Protein AF-A0A831U358-F1 (afdb_monomer)

Sequence (131 aa):
MSQLQPLTSEAVAAAFCADSLSWHHVGRWIIDRLNPGGPKCPKCGTGYNDETRLERWYQRERIRCTSCGHMHTSTSGTILANTTLEPRELFILLLTRERFTVAERAKMLGMNPKTVRTWDAKLTDGGCPNV

Mean predicted aligned error: 8.03 Å

Foldseek 3Di:
DDDQDALALVVLVVPDDPVQPDVLNLLQVLLCSQPVVAAADPPPGHHDDDPVVNVQQSVQHWDQDPPPRDTGHSCVQFLCPPHPQGSVLVSLLRNCVVPDDLVVSCVVSVHDSVVSVVVVVCSVVVNGPDD

Organism: Geobacter metallireducens (NCBI:txid28232)

Secondary structure (DSSP, 8-state):
--PPPP--HHHHHHH--GGG--HHHHHHHHHHHH-TT-SB-TTT-PBP-SHHHHHHHHTT--EE-TTT--EE-TTTTSTTTT----HHHHHHHHHHTTTS-HHHHHHHHT--HHHHHHHHHHHHTTS----

Solvent-accessible surface area (backbone atoms only — not comparable to full-atom values): 8024 Å² total; per-residue (Å²): 134,87,78,77,71,80,91,44,43,65,65,51,60,76,73,51,56,90,90,53,69,43,70,66,53,47,26,40,54,44,46,45,59,68,29,80,87,52,67,47,38,91,86,79,61,55,68,60,85,51,69,71,60,45,51,37,36,64,71,50,37,82,42,68,36,88,87,80,61,53,74,44,39,57,37,58,95,37,80,50,42,99,53,92,69,47,50,58,55,54,48,51,53,44,59,38,55,91,80,45,54,56,65,56,49,14,62,76,69,76,44,57,48,66,57,48,52,54,48,53,48,42,69,67,72,70,48,66,82,79,130

pLDDT: mean 82.77, std 16.37, range [30.12, 96.25]

Structure (mmCIF, N/CA/C/O backbone):
data_AF-A0A831U358-F1
#
_entry.id   AF-A0A831U358-F1
#
loop_
_atom_site.group_PDB
_atom_site.id
_atom_site.type_symbol
_atom_site.label_atom_id
_atom_site.label_alt_id
_atom_site.label_comp_id
_atom_site.label_asym_id
_atom_site.label_entity_id
_atom_site.label_seq_id
_atom_site.pdbx_PDB_ins_code
_atom_site.Cartn_x
_atom_site.Cartn_y
_atom_site.Cartn_z
_atom_site.occupancy
_atom_site.B_iso_or_equiv
_atom_site.auth_seq_id
_atom_site.auth_comp_id
_atom_site.auth_asym_id
_atom_site.auth_atom_id
_atom_site.pdbx_PDB_model_num
ATOM 1 N N . MET A 1 1 ? -2.464 -17.926 12.836 1.00 37.22 1 MET A N 1
ATOM 2 C CA . MET A 1 1 ? -1.432 -17.150 12.114 1.00 37.22 1 MET A CA 1
ATOM 3 C C . MET A 1 1 ? -1.951 -16.911 10.703 1.00 37.22 1 MET A C 1
ATOM 5 O O . MET A 1 1 ? -1.957 -17.844 9.914 1.00 37.22 1 MET A O 1
ATOM 9 N N . SER A 1 2 ? -2.513 -15.731 10.425 1.00 41.91 2 SER A N 1
ATOM 10 C CA . SER A 1 2 ? -3.081 -15.420 9.104 1.00 41.91 2 SER A CA 1
ATOM 11 C C . SER A 1 2 ? -1.940 -15.080 8.152 1.00 41.91 2 SER A C 1
ATOM 13 O O . SER A 1 2 ? -1.234 -14.102 8.385 1.00 41.91 2 SER A O 1
ATOM 15 N N . GLN A 1 3 ? -1.732 -15.901 7.126 1.00 43.59 3 GLN A N 1
ATOM 16 C CA . GLN A 1 3 ? -0.728 -15.647 6.098 1.00 43.59 3 GLN A CA 1
ATOM 17 C C . GLN A 1 3 ? -1.128 -14.396 5.300 1.00 43.59 3 GLN A C 1
ATOM 19 O O . GLN A 1 3 ? -2.249 -14.307 4.799 1.00 43.59 3 GLN A O 1
ATOM 24 N N . LEU A 1 4 ? -0.228 -13.413 5.222 1.00 49.22 4 LEU A N 1
ATOM 25 C CA . LEU A 1 4 ? -0.341 -12.295 4.286 1.00 49.22 4 LEU A CA 1
ATOM 26 C C . LEU A 1 4 ? -0.289 -12.880 2.869 1.00 49.22 4 LEU A C 1
ATOM 28 O O . LEU A 1 4 ? 0.680 -13.555 2.524 1.00 49.22 4 LEU A O 1
ATOM 32 N N . GLN A 1 5 ? -1.331 -12.670 2.061 1.00 58.00 5 GLN A N 1
ATOM 33 C CA . GLN A 1 5 ? -1.275 -13.068 0.654 1.00 58.00 5 GLN A CA 1
ATOM 34 C C . GLN A 1 5 ? -0.249 -12.179 -0.070 1.00 58.00 5 GLN A C 1
ATOM 36 O O . GLN A 1 5 ? -0.310 -10.956 0.083 1.00 58.00 5 GLN A O 1
ATOM 41 N N . PRO A 1 6 ? 0.692 -12.753 -0.840 1.00 63.22 6 PRO A N 1
ATOM 42 C CA . PRO A 1 6 ? 1.705 -11.971 -1.533 1.00 63.22 6 PRO A CA 1
ATOM 43 C C . PRO A 1 6 ? 1.055 -11.074 -2.594 1.00 63.22 6 PRO A C 1
ATOM 45 O O . PRO A 1 6 ? 0.251 -11.524 -3.409 1.00 63.22 6 PRO A O 1
ATOM 48 N N . LEU A 1 7 ? 1.416 -9.790 -2.584 1.00 66.19 7 LEU A N 1
ATOM 49 C CA . LEU A 1 7 ? 1.028 -8.816 -3.603 1.00 66.19 7 LEU A CA 1
ATOM 50 C C . LEU A 1 7 ? 1.828 -9.092 -4.889 1.00 66.19 7 LEU A C 1
ATOM 52 O O . LEU A 1 7 ? 2.912 -8.542 -5.074 1.00 66.19 7 LEU A O 1
ATOM 56 N N . THR A 1 8 ? 1.324 -9.975 -5.755 1.00 74.12 8 THR A N 1
ATOM 57 C CA . THR A 1 8 ? 1.953 -10.323 -7.044 1.00 74.12 8 THR A CA 1
ATOM 58 C C . THR A 1 8 ? 1.299 -9.594 -8.222 1.00 74.12 8 THR A C 1
ATOM 60 O O . THR A 1 8 ? 0.144 -9.167 -8.151 1.00 74.12 8 THR A O 1
ATOM 63 N N . SER A 1 9 ? 2.028 -9.470 -9.335 1.00 66.12 9 SER A N 1
ATOM 64 C CA . SER A 1 9 ? 1.528 -8.878 -10.587 1.00 66.12 9 SER A CA 1
ATOM 65 C C . SER A 1 9 ? 0.351 -9.662 -11.184 1.00 66.12 9 SER A C 1
ATOM 67 O O . SER A 1 9 ? -0.572 -9.067 -11.735 1.00 66.12 9 SER A O 1
ATOM 69 N N . GLU A 1 10 ? 0.343 -10.986 -11.022 1.00 68.94 10 GLU A N 1
ATOM 70 C CA . GLU A 1 10 ? -0.740 -11.869 -11.463 1.00 68.94 10 GLU A CA 1
ATOM 71 C C . GLU A 1 10 ? -2.030 -11.650 -10.658 1.00 68.94 10 GLU A C 1
ATOM 73 O O . GLU A 1 10 ? -3.099 -11.473 -11.242 1.00 68.94 10 GLU A O 1
ATOM 78 N N . ALA A 1 11 ? -1.930 -11.555 -9.325 1.00 69.75 11 ALA A N 1
ATOM 79 C CA . ALA A 1 11 ? -3.075 -11.262 -8.460 1.00 69.75 11 ALA A CA 1
ATOM 80 C C . ALA A 1 11 ? -3.680 -9.876 -8.745 1.00 69.75 11 ALA A C 1
ATOM 82 O O . ALA A 1 11 ? -4.891 -9.687 -8.645 1.00 69.75 11 ALA A O 1
ATOM 83 N N . VAL A 1 12 ? -2.833 -8.915 -9.123 1.00 67.12 12 VAL A N 1
ATOM 84 C CA . VAL A 1 12 ? -3.240 -7.576 -9.554 1.00 67.12 12 VAL A CA 1
ATOM 85 C C . VAL A 1 12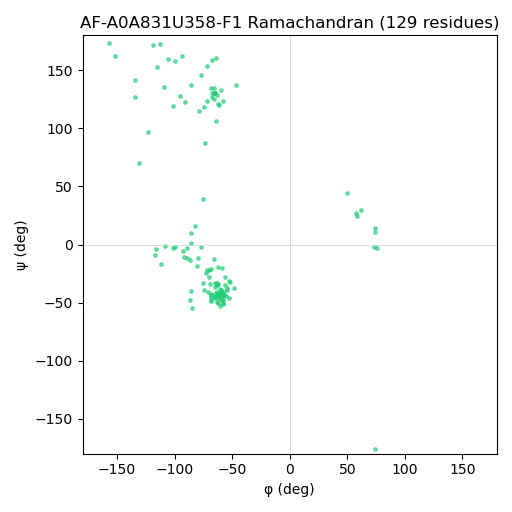 ? -3.966 -7.622 -10.905 1.00 67.12 12 VAL A C 1
ATOM 87 O O . VAL A 1 12 ? -5.051 -7.060 -11.025 1.00 67.12 12 VAL A O 1
ATOM 90 N N . ALA A 1 13 ? -3.420 -8.308 -11.911 1.00 66.19 13 ALA A N 1
ATOM 91 C CA . ALA A 1 13 ? -4.035 -8.390 -13.238 1.00 66.19 13 ALA A CA 1
ATOM 92 C C . ALA A 1 13 ? -5.388 -9.125 -13.227 1.00 66.19 13 ALA A C 1
ATOM 94 O O . ALA A 1 13 ? -6.289 -8.757 -13.975 1.00 66.19 13 ALA A O 1
ATOM 95 N N . ALA A 1 14 ? -5.552 -10.126 -12.357 1.00 67.12 14 ALA A N 1
ATOM 96 C CA . ALA A 1 14 ? -6.802 -10.871 -12.213 1.00 67.12 14 ALA A CA 1
ATOM 97 C C . ALA A 1 14 ? -7.932 -10.069 -11.533 1.00 67.12 14 ALA A C 1
ATOM 99 O O . ALA A 1 14 ? -9.102 -10.406 -11.695 1.00 67.12 14 ALA A O 1
ATOM 100 N N . ALA A 1 15 ? -7.602 -9.025 -10.764 1.00 63.56 15 ALA A N 1
ATOM 101 C CA . ALA A 1 15 ? -8.571 -8.275 -9.964 1.00 63.56 15 ALA A CA 1
ATOM 102 C C . ALA A 1 15 ? -9.226 -7.087 -10.697 1.00 63.56 15 ALA A C 1
ATOM 104 O O . ALA A 1 15 ? -10.202 -6.544 -10.180 1.00 63.56 15 ALA A O 1
ATOM 105 N N . PHE A 1 16 ? -8.723 -6.675 -11.869 1.00 58.88 16 PHE A N 1
ATOM 106 C CA . PHE A 1 16 ? -9.180 -5.455 -12.547 1.00 58.88 16 PHE A CA 1
ATOM 107 C C . PHE A 1 16 ? -9.429 -5.658 -14.053 1.00 58.88 16 PHE A C 1
ATOM 109 O O . PHE A 1 16 ? -8.537 -6.067 -14.790 1.00 58.88 16 PHE A O 1
ATOM 116 N N . CYS A 1 17 ? -10.623 -5.289 -14.534 1.00 55.41 17 CYS A N 1
ATOM 117 C CA . CYS A 1 17 ? -10.879 -4.937 -15.939 1.00 55.41 17 CYS A CA 1
ATOM 118 C C . CYS A 1 17 ? -10.744 -3.412 -16.141 1.00 55.41 17 CYS A C 1
ATOM 120 O O . CYS A 1 17 ? -10.798 -2.653 -15.168 1.00 55.41 17 CYS A O 1
ATOM 122 N N . ALA A 1 18 ? -10.590 -2.941 -17.385 1.00 53.25 18 ALA A N 1
ATOM 123 C CA . ALA A 1 18 ? -10.416 -1.513 -17.696 1.00 53.25 18 ALA A CA 1
ATOM 124 C C . ALA A 1 18 ? -11.514 -0.608 -17.088 1.00 53.25 18 ALA A C 1
ATOM 126 O O . ALA A 1 18 ? -11.216 0.504 -16.659 1.00 53.25 18 ALA A O 1
ATOM 127 N N . ASP A 1 19 ? -12.738 -1.125 -16.940 1.00 46.84 19 ASP A N 1
ATOM 128 C CA . ASP A 1 19 ? -13.891 -0.408 -16.372 1.00 46.84 19 ASP A CA 1
ATOM 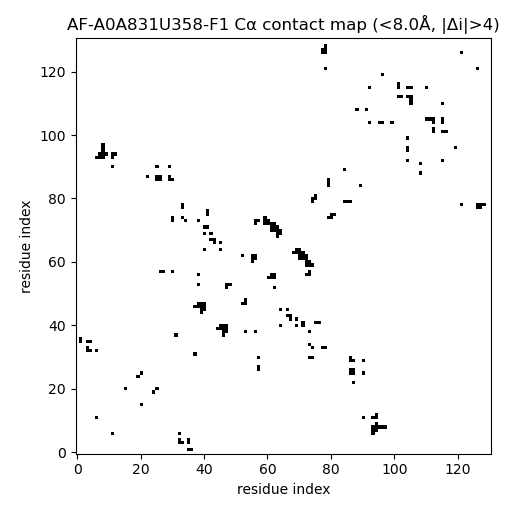129 C C . ASP A 1 19 ? -13.895 -0.347 -14.829 1.00 46.84 19 ASP A C 1
ATOM 131 O O . ASP A 1 19 ? -14.654 0.405 -14.221 1.00 46.84 19 ASP A O 1
ATOM 135 N N . SER A 1 20 ? -13.031 -1.124 -14.167 1.00 53.16 20 SER A N 1
ATOM 136 C CA . SER A 1 20 ? -12.958 -1.250 -12.699 1.00 53.16 20 SER A CA 1
ATOM 137 C C . SER A 1 20 ? -11.820 -0.449 -12.052 1.00 53.16 20 SER A C 1
ATOM 139 O O . SER A 1 20 ? -11.739 -0.376 -10.823 1.00 53.16 20 SER A O 1
ATOM 141 N N . LEU A 1 21 ? -10.986 0.217 -12.860 1.00 60.44 21 LEU A N 1
ATOM 142 C CA . LEU A 1 21 ? -9.870 1.075 -12.436 1.00 60.44 21 LEU A CA 1
ATOM 143 C C . LEU A 1 21 ? -10.334 2.438 -11.888 1.00 60.44 21 LEU A C 1
ATOM 145 O O . LEU A 1 21 ? -9.706 3.471 -12.124 1.00 60.44 21 LEU A O 1
ATOM 149 N N . SER A 1 22 ? -11.426 2.467 -11.122 1.00 70.56 22 SER A N 1
ATOM 150 C CA . SER A 1 22 ? -11.711 3.648 -10.313 1.00 70.56 22 SER A CA 1
ATOM 151 C C . SER A 1 22 ? -10.608 3.761 -9.256 1.00 70.56 22 SER A C 1
ATOM 153 O O . SER A 1 22 ? -10.274 2.794 -8.563 1.00 70.56 22 SER A O 1
ATOM 155 N N . TRP A 1 23 ? -10.011 4.946 -9.128 1.00 69.44 23 TRP A N 1
ATOM 156 C CA . TRP A 1 23 ? -8.924 5.182 -8.171 1.00 69.44 23 TRP A CA 1
ATOM 157 C C . TRP A 1 23 ? -9.320 4.844 -6.731 1.00 69.44 23 TRP A C 1
ATOM 159 O O . TRP A 1 23 ? -8.482 4.426 -5.933 1.00 69.44 23 TRP A O 1
ATOM 169 N N . HIS A 1 24 ? -10.612 4.962 -6.426 1.00 77.38 24 HIS A N 1
ATOM 170 C CA . HIS A 1 24 ? -11.183 4.567 -5.151 1.00 77.38 24 HIS A CA 1
ATOM 171 C C . HIS A 1 24 ? -11.160 3.042 -4.955 1.00 77.38 24 HIS A C 1
ATOM 173 O O . HIS A 1 24 ? -10.749 2.572 -3.896 1.00 77.38 24 HIS A O 1
ATOM 179 N N . HIS A 1 25 ? -11.515 2.255 -5.977 1.00 82.81 25 HIS A N 1
ATOM 180 C CA . HIS A 1 25 ? -11.495 0.790 -5.901 1.00 82.81 25 HIS A CA 1
ATOM 181 C C . HIS A 1 25 ? -10.079 0.229 -5.766 1.00 82.81 25 HIS A C 1
ATOM 183 O O . HIS A 1 25 ? -9.849 -0.634 -4.922 1.00 82.81 25 HIS A O 1
ATOM 189 N N . VAL A 1 26 ? -9.116 0.752 -6.534 1.00 84.69 26 VAL A N 1
ATOM 190 C CA . VAL A 1 26 ? -7.706 0.336 -6.427 1.00 84.69 26 VAL A CA 1
ATOM 191 C C . VAL A 1 26 ? -7.154 0.641 -5.033 1.00 84.69 26 VAL A C 1
ATOM 193 O O . VAL A 1 26 ? -6.500 -0.206 -4.424 1.00 84.69 26 VAL A O 1
ATOM 196 N N . GLY A 1 27 ? -7.452 1.834 -4.505 1.00 87.69 27 GLY A N 1
ATOM 197 C CA . GLY A 1 27 ? -7.052 2.229 -3.158 1.00 87.69 27 GLY A CA 1
ATOM 198 C C . GLY A 1 27 ? -7.585 1.272 -2.095 1.00 87.69 27 GLY A C 1
ATOM 199 O O . GLY A 1 27 ? -6.799 0.742 -1.310 1.00 87.69 27 GLY A O 1
ATOM 200 N N . ARG A 1 28 ? -8.894 0.988 -2.116 1.00 90.81 28 ARG A N 1
ATOM 201 C CA . ARG A 1 28 ? -9.523 0.030 -1.191 1.00 90.81 28 ARG A CA 1
ATOM 202 C C . ARG A 1 28 ? -8.906 -1.360 -1.295 1.00 90.81 28 ARG A C 1
ATOM 204 O O . ARG A 1 28 ? -8.489 -1.912 -0.283 1.00 90.81 28 ARG A O 1
ATOM 211 N N . TRP A 1 29 ? -8.744 -1.870 -2.514 1.00 88.81 29 TRP A N 1
ATOM 212 C CA . TRP A 1 29 ? -8.172 -3.194 -2.754 1.00 88.81 29 TRP A CA 1
ATOM 213 C C . TRP A 1 29 ? -6.751 -3.340 -2.190 1.00 88.81 29 TRP A C 1
ATOM 215 O O . TRP A 1 29 ? -6.435 -4.347 -1.556 1.00 88.81 29 TRP A O 1
ATOM 225 N N . ILE A 1 30 ? -5.893 -2.327 -2.364 1.00 90.69 30 ILE A N 1
ATOM 226 C CA . ILE A 1 30 ? -4.550 -2.328 -1.765 1.00 90.69 30 ILE A CA 1
ATOM 227 C C . ILE A 1 30 ? -4.639 -2.297 -0.236 1.00 90.69 30 ILE A C 1
ATOM 229 O O . ILE A 1 30 ? -3.945 -3.067 0.425 1.00 90.69 30 ILE A O 1
ATOM 233 N N . ILE A 1 31 ? -5.493 -1.444 0.337 1.00 92.69 31 ILE A N 1
ATOM 234 C CA . ILE A 1 31 ? -5.658 -1.342 1.794 1.00 92.69 31 ILE A CA 1
ATOM 235 C C . ILE A 1 31 ? -6.115 -2.671 2.405 1.00 92.69 31 ILE A C 1
ATOM 237 O O . ILE A 1 31 ? -5.561 -3.077 3.428 1.00 92.69 31 ILE A O 1
ATOM 241 N N . ASP A 1 32 ? -7.042 -3.380 1.765 1.00 92.38 32 ASP A N 1
ATOM 242 C CA . ASP A 1 32 ? -7.505 -4.696 2.217 1.00 92.38 32 ASP A CA 1
ATOM 243 C C . ASP A 1 32 ? -6.385 -5.739 2.200 1.00 92.38 32 ASP A C 1
ATOM 245 O O . ASP A 1 32 ? -6.294 -6.594 3.079 1.00 92.38 32 ASP A O 1
ATOM 249 N N . ARG A 1 33 ? -5.474 -5.659 1.227 1.00 90.56 33 ARG A N 1
ATOM 250 C CA . ARG A 1 33 ? -4.335 -6.586 1.119 1.00 90.56 33 ARG A CA 1
ATOM 251 C C . ARG A 1 33 ? -3.249 -6.278 2.138 1.00 90.56 33 ARG A C 1
ATOM 253 O O . ARG A 1 33 ? -2.628 -7.200 2.659 1.00 90.56 33 ARG A O 1
ATOM 260 N N . LEU A 1 34 ? -3.073 -5.005 2.479 1.00 90.12 34 LEU A N 1
ATOM 261 C CA . LEU A 1 34 ? -2.222 -4.594 3.594 1.00 90.12 34 LEU A CA 1
ATOM 262 C C . LEU A 1 34 ? -2.827 -4.970 4.957 1.00 90.12 34 LEU A C 1
ATOM 264 O O . LEU A 1 34 ? -2.092 -5.096 5.934 1.00 90.12 34 LEU A O 1
ATOM 268 N N . ASN A 1 35 ? -4.144 -5.183 5.024 1.00 90.88 35 ASN A N 1
ATOM 269 C CA . ASN A 1 35 ? -4.879 -5.478 6.251 1.00 90.88 35 ASN A CA 1
ATOM 270 C C . ASN A 1 35 ? -5.789 -6.707 6.077 1.00 90.88 35 ASN A C 1
ATOM 272 O O . ASN A 1 35 ? -7.013 -6.578 6.124 1.00 90.88 35 ASN A O 1
ATOM 276 N N . PRO A 1 36 ? -5.235 -7.928 5.957 1.00 89.44 36 PRO A N 1
ATOM 277 C CA . PRO A 1 36 ? -6.024 -9.134 5.671 1.00 89.44 36 PRO A CA 1
ATOM 278 C C . PRO A 1 36 ? -7.056 -9.474 6.757 1.00 89.44 36 PRO A C 1
ATOM 280 O O . PRO A 1 36 ? -7.998 -10.218 6.513 1.00 89.44 36 PRO A O 1
ATOM 283 N N . GLY A 1 37 ? -6.886 -8.942 7.972 1.00 88.44 37 GLY A N 1
ATOM 284 C CA . GLY A 1 37 ? -7.854 -9.076 9.062 1.00 88.44 37 GLY A CA 1
ATOM 285 C C . GLY A 1 37 ? -8.966 -8.023 9.057 1.00 88.44 37 GLY A C 1
ATOM 286 O O . GLY A 1 37 ? -9.663 -7.920 10.064 1.00 88.44 37 GLY A O 1
ATOM 287 N N . GLY A 1 38 ? -9.075 -7.230 7.990 1.00 92.44 38 GLY A N 1
ATOM 288 C CA . GLY A 1 38 ? -10.029 -6.141 7.840 1.00 92.44 38 GLY A CA 1
ATOM 289 C C . GLY A 1 38 ? -9.705 -4.890 8.671 1.00 92.44 38 GLY A C 1
ATOM 290 O O . GLY A 1 38 ? -8.666 -4.823 9.340 1.00 92.44 38 GLY A O 1
ATOM 291 N N . PRO A 1 39 ? -10.602 -3.887 8.639 1.00 94.75 39 PRO A N 1
ATOM 292 C CA . PRO A 1 39 ? -10.463 -2.636 9.380 1.00 94.75 39 PRO A CA 1
ATOM 293 C C . PRO A 1 39 ? -10.485 -2.853 10.895 1.00 94.75 39 PRO A C 1
ATOM 295 O O . PRO A 1 39 ? -11.531 -3.112 11.494 1.00 94.75 39 PRO A O 1
ATOM 298 N N . LYS A 1 40 ? -9.319 -2.741 11.537 1.00 94.81 40 LYS A N 1
ATOM 299 C CA . LYS A 1 40 ? -9.175 -2.935 12.984 1.00 94.81 40 LYS A CA 1
ATOM 300 C C . LYS A 1 40 ? -8.025 -2.134 13.569 1.00 94.81 40 LYS A C 1
ATOM 302 O O . LYS A 1 40 ? -7.098 -1.725 12.875 1.00 94.81 40 LYS A O 1
ATOM 307 N N . CYS A 1 41 ? -8.053 -1.954 14.884 1.00 93.88 41 CYS A N 1
ATOM 308 C CA . CYS A 1 41 ? -6.953 -1.325 15.597 1.00 93.88 41 CYS A CA 1
ATOM 309 C C . CYS A 1 41 ? -5.700 -2.217 15.567 1.00 93.88 41 CYS A C 1
ATOM 311 O O . CYS A 1 41 ? -5.772 -3.355 16.038 1.00 93.88 41 CYS A O 1
ATOM 313 N N . PRO A 1 42 ? -4.531 -1.708 15.137 1.00 91.88 42 PRO A N 1
ATOM 314 C CA . PRO A 1 42 ? -3.290 -2.482 15.144 1.00 91.88 42 PRO A CA 1
ATOM 315 C C . PRO A 1 42 ? -2.777 -2.766 16.564 1.00 91.88 42 PRO A C 1
ATOM 317 O O . PRO A 1 42 ? -2.026 -3.712 16.763 1.00 91.88 42 PRO A O 1
ATOM 320 N N . LYS A 1 43 ? -3.196 -1.974 17.565 1.00 92.69 43 LYS A N 1
ATOM 321 C CA . LYS A 1 43 ? -2.758 -2.128 18.961 1.00 92.69 43 LYS A CA 1
ATOM 322 C C . LYS A 1 43 ? -3.595 -3.134 19.755 1.00 92.69 43 LYS A C 1
ATOM 324 O O . LYS A 1 43 ? -3.030 -3.947 20.473 1.00 92.69 43 LYS A O 1
ATOM 329 N N . CYS A 1 44 ? -4.926 -3.053 19.681 1.00 94.31 44 CYS A N 1
ATOM 330 C CA . CYS A 1 44 ? -5.823 -3.887 20.500 1.00 94.31 44 CYS A CA 1
ATOM 331 C C . CYS A 1 44 ? -6.704 -4.851 19.695 1.00 94.31 44 CYS A C 1
ATOM 333 O O . CYS A 1 44 ? -7.454 -5.618 20.286 1.00 94.31 44 CYS A O 1
ATOM 335 N N . GLY A 1 45 ? -6.662 -4.805 18.360 1.00 93.00 45 GLY A N 1
ATOM 336 C CA . GLY A 1 45 ? -7.427 -5.702 17.492 1.00 93.00 45 GLY A CA 1
ATOM 337 C C . GLY A 1 45 ? -8.921 -5.391 17.360 1.00 93.00 45 GLY A C 1
ATOM 338 O O . GLY A 1 45 ? -9.590 -6.061 16.580 1.00 93.00 45 GLY A O 1
ATOM 339 N N . THR A 1 46 ? -9.455 -4.385 18.065 1.00 95.38 46 THR A N 1
ATOM 340 C CA . THR A 1 46 ? -10.870 -3.985 17.957 1.00 95.38 46 THR A CA 1
ATOM 341 C C . THR A 1 46 ? -11.219 -3.600 16.520 1.00 95.38 46 THR A C 1
ATOM 343 O O . THR A 1 46 ? -10.580 -2.706 15.961 1.00 95.38 46 THR A O 1
ATOM 346 N N . GLY A 1 47 ? -12.225 -4.259 15.943 1.00 94.75 47 GLY A N 1
ATOM 347 C CA . GLY A 1 47 ? -12.729 -3.976 14.598 1.00 94.75 47 GLY A CA 1
ATOM 348 C C . GLY A 1 47 ? -13.517 -2.668 14.510 1.00 94.75 47 GLY A C 1
ATOM 349 O O . GLY A 1 47 ? -14.104 -2.214 15.496 1.00 94.75 47 GLY A O 1
ATOM 350 N N . TYR A 1 48 ? -13.529 -2.068 13.321 1.00 93.44 48 TYR A N 1
ATOM 3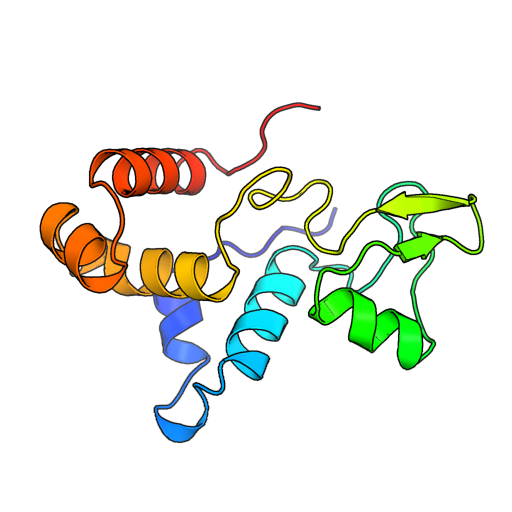51 C CA . TYR A 1 48 ? -14.357 -0.907 13.000 1.00 93.44 48 TYR A CA 1
ATOM 352 C C . TYR A 1 48 ? -15.581 -1.344 12.210 1.00 93.44 48 TYR A C 1
ATOM 354 O O . TYR A 1 48 ? -15.447 -1.881 11.117 1.00 93.44 48 TYR A O 1
ATOM 362 N N . ASN A 1 49 ? -16.763 -1.088 12.769 1.00 89.50 49 ASN A N 1
ATOM 363 C CA . ASN A 1 49 ? -18.037 -1.486 12.169 1.00 89.50 49 ASN A CA 1
ATOM 364 C C . ASN A 1 49 ? -18.919 -0.283 11.803 1.00 89.50 49 ASN A C 1
ATOM 366 O O . ASN A 1 49 ? -19.954 -0.464 11.173 1.00 89.50 49 ASN A O 1
ATOM 370 N N . ASP A 1 50 ? -18.550 0.936 12.213 1.00 91.94 50 ASP A N 1
ATOM 371 C CA . ASP A 1 50 ? -19.293 2.138 11.844 1.00 91.94 50 ASP A CA 1
ATOM 372 C C . ASP A 1 50 ? -18.831 2.686 10.492 1.00 91.94 50 ASP A C 1
ATOM 374 O O . ASP A 1 50 ? -17.634 2.769 10.209 1.00 91.94 50 ASP A O 1
ATOM 378 N N . GLU A 1 51 ? -19.800 3.089 9.673 1.00 92.50 51 GLU A N 1
ATOM 379 C CA . GLU A 1 51 ? -19.585 3.538 8.296 1.00 92.50 51 GLU A CA 1
ATOM 380 C C . GLU A 1 51 ? -18.607 4.716 8.209 1.00 92.50 51 GLU A C 1
ATOM 382 O O . GLU A 1 51 ? -17.699 4.712 7.381 1.00 92.50 51 GLU A O 1
ATOM 387 N N . THR A 1 52 ? -18.704 5.676 9.131 1.00 92.75 52 THR A N 1
ATOM 388 C CA . THR A 1 52 ? -17.804 6.834 9.174 1.00 92.75 52 THR A CA 1
ATOM 389 C C . THR A 1 52 ? -16.345 6.424 9.385 1.00 92.75 52 THR A C 1
ATOM 391 O O . THR A 1 52 ? -15.464 6.915 8.679 1.00 92.75 52 THR A O 1
ATOM 394 N N . ARG A 1 53 ? -16.037 5.532 10.339 1.00 92.12 53 ARG A N 1
ATOM 395 C CA . ARG A 1 53 ? -14.658 5.044 10.528 1.00 92.12 53 ARG A CA 1
ATOM 396 C C . ARG A 1 53 ? -14.197 4.161 9.381 1.00 92.12 53 ARG A C 1
ATOM 398 O O . ARG A 1 53 ? -13.015 4.218 9.055 1.00 92.12 53 ARG A O 1
ATOM 405 N N . LEU A 1 54 ? -15.090 3.378 8.778 1.00 93.38 54 LEU A N 1
ATOM 406 C CA . LEU A 1 54 ? -14.771 2.587 7.591 1.00 93.38 54 LEU A CA 1
ATOM 407 C C . LEU A 1 54 ? -14.378 3.487 6.417 1.00 93.38 54 LEU A C 1
ATOM 409 O O . LEU A 1 54 ? -13.360 3.234 5.778 1.00 93.38 54 LEU A O 1
ATOM 413 N N . GLU A 1 55 ? -15.101 4.580 6.179 1.00 93.00 55 GLU A N 1
ATOM 414 C CA . GLU A 1 55 ? -14.731 5.535 5.134 1.00 93.00 55 GLU A CA 1
ATOM 415 C C . GLU A 1 55 ? -13.360 6.156 5.424 1.00 93.00 55 GLU A C 1
ATOM 417 O O . GLU A 1 55 ? -12.444 6.064 4.608 1.00 93.00 55 GLU A O 1
ATOM 422 N N . ARG A 1 56 ? -13.155 6.670 6.644 1.00 94.19 56 ARG A N 1
ATOM 423 C CA . ARG A 1 56 ? -11.852 7.209 7.075 1.00 94.19 56 ARG A CA 1
ATOM 424 C C . ARG A 1 56 ? -10.714 6.202 6.943 1.00 94.19 56 ARG A C 1
ATOM 426 O O . ARG A 1 56 ? -9.587 6.581 6.626 1.00 94.19 56 ARG A O 1
ATOM 433 N N . TRP A 1 57 ? -10.998 4.924 7.180 1.00 94.75 57 TRP A N 1
ATOM 434 C CA . TRP A 1 57 ? -10.024 3.845 7.065 1.00 94.75 57 TRP A CA 1
ATOM 435 C C . TRP A 1 57 ? -9.537 3.719 5.625 1.00 94.75 57 TRP A C 1
ATOM 437 O O . TRP A 1 57 ? -8.329 3.745 5.379 1.00 94.75 57 TRP A O 1
ATOM 447 N N . TYR A 1 58 ? -10.454 3.673 4.662 1.00 92.50 58 TYR A N 1
ATOM 448 C CA . TYR A 1 58 ? -10.096 3.595 3.248 1.00 92.50 58 TYR A CA 1
ATOM 449 C C . TYR A 1 58 ? -9.478 4.890 2.707 1.00 92.50 58 TYR A C 1
ATOM 451 O O . TYR A 1 58 ? -8.608 4.823 1.840 1.00 92.50 58 TYR A O 1
ATOM 459 N N . GLN A 1 59 ? -9.816 6.047 3.283 1.00 91.38 59 GLN A N 1
ATOM 460 C CA . GLN A 1 59 ? -9.167 7.329 2.976 1.00 91.38 59 GLN A CA 1
ATOM 461 C C . GLN A 1 59 ? -7.783 7.499 3.637 1.00 91.38 59 GLN A C 1
ATOM 463 O O . GLN A 1 59 ? -7.100 8.494 3.400 1.00 91.38 59 GLN A O 1
ATOM 468 N N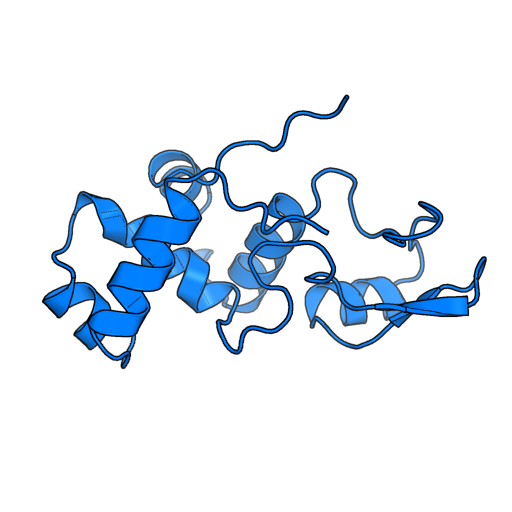 . ARG A 1 60 ? -7.330 6.524 4.445 1.00 92.19 60 ARG A N 1
ATOM 469 C CA . ARG A 1 60 ? -6.081 6.571 5.240 1.00 92.19 60 ARG A CA 1
ATOM 470 C C . ARG A 1 60 ? -6.025 7.743 6.223 1.00 92.19 60 ARG A C 1
ATOM 472 O O . ARG A 1 60 ? -4.943 8.162 6.639 1.00 92.19 60 ARG A O 1
ATOM 479 N N . GLU A 1 61 ? -7.179 8.249 6.636 1.00 93.69 61 GLU A N 1
ATOM 480 C CA . GLU A 1 61 ? -7.247 9.277 7.662 1.00 93.69 61 GLU A CA 1
ATOM 481 C C . GLU A 1 61 ? -6.813 8.724 9.023 1.00 93.69 61 GLU A C 1
ATOM 483 O O . GLU A 1 61 ? -6.838 7.520 9.299 1.00 93.69 61 GLU A O 1
ATOM 488 N N . ARG A 1 62 ? -6.412 9.633 9.912 1.00 94.44 62 ARG A N 1
ATOM 489 C CA . ARG A 1 62 ? -6.027 9.278 11.275 1.00 94.44 62 ARG A CA 1
ATOM 490 C C . ARG A 1 62 ? -7.277 8.948 12.098 1.00 94.44 62 ARG A C 1
ATOM 492 O O . ARG A 1 62 ? -8.122 9.806 12.340 1.00 94.44 62 ARG A O 1
ATOM 499 N N . ILE A 1 63 ? -7.362 7.715 12.586 1.00 94.94 63 ILE A N 1
ATOM 500 C CA . ILE A 1 63 ? -8.480 7.180 13.370 1.00 94.94 63 ILE A CA 1
ATOM 501 C C . ILE A 1 63 ? -8.049 6.976 14.823 1.00 94.94 63 ILE A C 1
ATOM 503 O O . ILE A 1 63 ? -6.987 6.417 15.109 1.00 94.94 63 ILE A O 1
ATOM 507 N N . ARG A 1 64 ? -8.913 7.393 15.756 1.00 95.25 64 ARG A N 1
ATOM 508 C CA . ARG A 1 64 ? -8.806 7.065 17.183 1.00 95.25 64 ARG A CA 1
ATOM 509 C C . ARG A 1 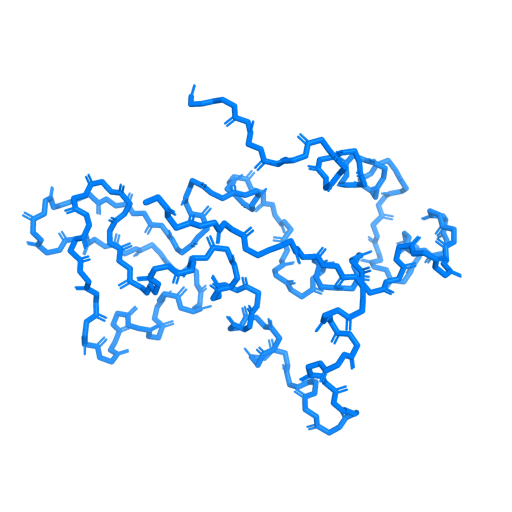64 ? -9.575 5.783 17.479 1.00 95.25 64 ARG A C 1
ATOM 511 O O . ARG A 1 64 ? -10.786 5.735 17.259 1.00 95.25 64 ARG A O 1
ATOM 518 N N . CYS A 1 65 ? -8.899 4.775 18.020 1.00 94.88 65 CYS A N 1
ATOM 519 C CA . CYS A 1 65 ? -9.564 3.570 18.507 1.00 94.88 65 CYS A CA 1
ATOM 520 C C . CYS A 1 65 ? -10.474 3.903 19.701 1.00 94.88 65 CYS A C 1
ATOM 522 O O . CYS A 1 65 ? -10.031 4.538 20.657 1.00 94.88 65 CYS A O 1
ATOM 524 N N . THR A 1 66 ? -11.726 3.447 19.667 1.00 93.06 66 THR A N 1
ATOM 525 C CA . THR A 1 66 ? -12.709 3.643 20.749 1.00 93.06 66 THR A CA 1
ATOM 526 C C . THR A 1 66 ? -12.429 2.794 21.983 1.00 93.06 66 THR A C 1
ATOM 528 O O . THR A 1 66 ? -12.834 3.176 23.072 1.00 93.06 66 THR A O 1
ATOM 531 N N . SER A 1 67 ? -11.729 1.669 21.824 1.00 96.06 67 SER A N 1
ATOM 532 C CA . SER A 1 67 ? -11.409 0.761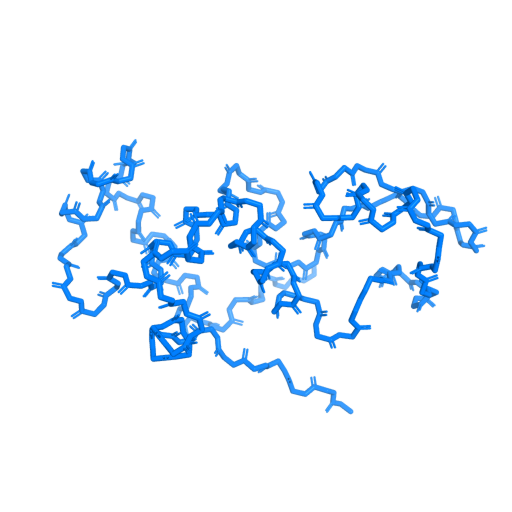 22.928 1.00 96.06 67 SER A CA 1
ATOM 533 C C . SER A 1 67 ? -10.142 1.183 23.678 1.00 96.06 67 SER A C 1
ATOM 535 O O . SER A 1 67 ? -10.184 1.380 24.886 1.00 96.06 67 SER A O 1
ATOM 537 N N . CYS A 1 68 ? -9.015 1.365 22.977 1.00 96.25 68 CYS A N 1
ATOM 538 C CA . CYS A 1 68 ? -7.722 1.644 23.622 1.00 96.25 68 CYS A CA 1
ATOM 539 C C . CYS A 1 68 ? -7.210 3.085 23.447 1.00 96.25 68 CYS A C 1
ATOM 541 O O . CYS A 1 68 ? -6.119 3.413 23.911 1.00 96.25 68 CYS A O 1
ATOM 543 N N . GLY A 1 69 ? -7.939 3.942 22.724 1.00 95.88 69 GLY A N 1
ATOM 544 C CA . GLY A 1 69 ? -7.563 5.340 22.490 1.00 95.88 69 GLY A CA 1
ATOM 545 C C . GLY A 1 69 ? -6.405 5.563 21.510 1.00 95.88 69 GLY A C 1
ATOM 546 O O . GLY A 1 69 ? -6.073 6.715 21.237 1.00 95.88 69 GLY A O 1
ATOM 547 N N . HIS A 1 70 ? -5.794 4.502 20.970 1.00 95.19 70 HIS A N 1
ATOM 548 C CA . HIS A 1 70 ? -4.642 4.598 20.072 1.00 95.19 70 HIS A CA 1
ATOM 549 C C . HIS A 1 70 ? -4.992 5.269 18.735 1.00 95.19 70 HIS A C 1
ATOM 551 O O . HIS A 1 70 ? -5.996 4.934 18.100 1.00 95.19 70 HIS A O 1
ATOM 557 N N . MET A 1 71 ? -4.135 6.194 18.298 1.00 95.81 71 MET A N 1
ATOM 558 C CA . MET A 1 71 ? -4.254 6.905 17.024 1.00 95.81 71 MET A CA 1
ATOM 559 C C . MET A 1 71 ? -3.415 6.210 15.951 1.00 95.81 71 MET A C 1
ATOM 561 O O . MET A 1 71 ? -2.226 6.004 16.167 1.00 95.81 71 MET A O 1
ATOM 565 N N . HIS A 1 72 ? -4.011 5.893 14.806 1.00 95.12 72 HIS A N 1
ATOM 566 C CA . HIS A 1 72 ? -3.358 5.176 13.702 1.00 95.12 72 HIS A CA 1
ATOM 567 C C . HIS A 1 72 ? -4.089 5.461 12.380 1.00 95.12 72 HIS A C 1
ATOM 569 O O . HIS A 1 72 ? -5.133 6.107 12.371 1.00 95.12 72 HIS A O 1
ATOM 575 N N . THR A 1 73 ? -3.537 4.987 11.273 1.00 95.31 73 THR A N 1
ATOM 576 C CA . THR A 1 73 ? -4.135 4.975 9.927 1.00 95.31 73 THR A CA 1
ATOM 577 C C . THR A 1 73 ? -4.274 3.528 9.453 1.00 95.31 73 THR A C 1
ATOM 579 O O . THR A 1 73 ? -3.700 2.620 10.058 1.00 95.31 73 THR A O 1
ATOM 582 N N . SER A 1 74 ? -4.952 3.301 8.330 1.00 94.25 74 SER A N 1
ATOM 583 C CA . SER A 1 74 ? -5.007 1.980 7.682 1.00 94.25 74 SER A CA 1
ATOM 584 C C . SER A 1 74 ? -3.663 1.488 7.128 1.00 94.25 74 SER A C 1
ATOM 586 O O . SER A 1 74 ? -3.522 0.316 6.801 1.00 94.25 74 SER A O 1
ATOM 588 N N . THR A 1 75 ? -2.653 2.356 7.035 1.00 93.81 75 THR A N 1
ATOM 589 C CA . THR A 1 75 ? -1.287 1.993 6.622 1.00 93.81 75 THR A CA 1
ATOM 590 C C . THR A 1 75 ? -0.327 1.822 7.798 1.00 93.81 75 THR A C 1
ATOM 592 O O . THR A 1 75 ? 0.838 1.479 7.591 1.00 93.81 75 THR A O 1
ATOM 595 N N . SER A 1 76 ? -0.777 2.053 9.033 1.00 92.12 76 SER A N 1
ATOM 596 C CA . SER A 1 76 ? 0.057 1.885 10.225 1.00 92.12 76 SER A CA 1
ATOM 597 C C . SER A 1 76 ? 0.489 0.427 10.387 1.00 92.12 76 SER A C 1
ATOM 599 O O . SER A 1 76 ? -0.345 -0.470 10.360 1.00 92.12 76 SER A O 1
ATOM 601 N N . GLY A 1 77 ? 1.794 0.192 10.553 1.00 86.25 77 GLY A N 1
ATOM 602 C CA . GLY A 1 77 ? 2.355 -1.163 10.631 1.00 86.25 77 GLY A CA 1
ATOM 603 C C . GLY A 1 77 ? 2.413 -1.909 9.290 1.00 86.25 77 GLY A C 1
ATOM 604 O O . GLY A 1 77 ? 2.599 -3.119 9.282 1.00 86.25 77 GLY A O 1
ATOM 605 N N . THR A 1 78 ? 2.250 -1.208 8.164 1.00 88.81 78 THR A N 1
ATOM 606 C CA . THR A 1 78 ? 2.343 -1.779 6.808 1.00 88.81 78 THR A CA 1
ATOM 607 C C . THR A 1 78 ? 3.563 -1.224 6.067 1.00 88.81 78 THR A C 1
ATOM 609 O O . THR A 1 78 ? 4.172 -0.248 6.507 1.00 88.81 78 THR A O 1
ATOM 612 N N . ILE A 1 79 ? 3.877 -1.758 4.881 1.00 88.25 79 ILE A N 1
ATOM 613 C CA . ILE A 1 79 ? 4.938 -1.217 4.007 1.00 88.25 79 ILE A CA 1
ATOM 614 C C . ILE A 1 79 ? 4.721 0.244 3.584 1.00 88.25 79 ILE A C 1
ATOM 616 O O . ILE A 1 79 ? 5.678 0.910 3.189 1.00 88.25 79 ILE A O 1
ATOM 620 N N . LEU A 1 80 ? 3.483 0.745 3.664 1.00 90.62 80 LEU A N 1
ATOM 621 C CA . LEU A 1 80 ? 3.136 2.134 3.357 1.00 90.62 80 LEU A CA 1
ATOM 622 C C . LEU A 1 80 ? 3.243 3.065 4.576 1.00 90.62 80 LEU A C 1
ATOM 624 O O . LEU A 1 80 ? 3.041 4.275 4.432 1.00 90.62 80 LEU A O 1
ATOM 628 N N . ALA A 1 81 ? 3.560 2.544 5.766 1.00 90.06 81 ALA A N 1
ATOM 629 C CA . ALA A 1 81 ? 3.728 3.356 6.966 1.00 90.06 81 ALA A CA 1
ATOM 630 C C . ALA A 1 81 ? 4.838 4.400 6.769 1.00 90.06 81 ALA A C 1
ATOM 632 O O . ALA A 1 81 ? 5.935 4.079 6.316 1.00 90.06 81 ALA A O 1
ATOM 633 N N . ASN A 1 82 ? 4.558 5.652 7.143 1.00 86.94 82 ASN A N 1
ATOM 634 C CA . ASN A 1 82 ? 5.499 6.776 7.048 1.00 86.94 82 ASN A CA 1
ATOM 635 C C . ASN A 1 82 ? 6.036 7.037 5.628 1.00 86.94 82 ASN A C 1
ATOM 637 O O . ASN A 1 82 ? 7.139 7.557 5.463 1.00 86.94 82 ASN A O 1
ATOM 641 N N . THR A 1 83 ? 5.269 6.682 4.595 1.00 88.38 83 THR A N 1
ATOM 642 C CA . THR A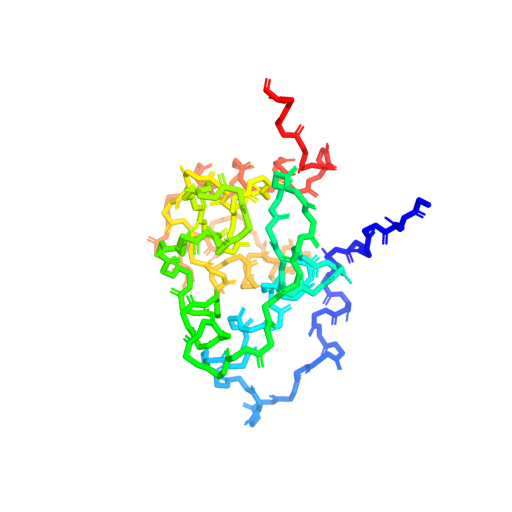 1 83 ? 5.626 6.962 3.200 1.00 88.38 83 THR A CA 1
ATOM 643 C C . THR A 1 83 ? 4.635 7.928 2.566 1.00 88.38 83 THR A C 1
ATOM 645 O O . THR A 1 83 ? 3.468 7.969 2.947 1.00 88.38 83 THR A O 1
ATOM 648 N N . THR A 1 84 ? 5.096 8.688 1.573 1.00 87.56 84 THR A N 1
ATOM 649 C CA . THR A 1 84 ? 4.228 9.495 0.700 1.00 87.56 84 THR A CA 1
ATOM 650 C C . THR A 1 84 ? 3.685 8.688 -0.477 1.00 87.56 84 THR A C 1
ATOM 652 O O . THR A 1 84 ? 3.011 9.258 -1.326 1.00 87.56 84 THR A O 1
ATOM 655 N N . LEU A 1 85 ? 4.024 7.393 -0.569 1.00 89.19 85 LEU A N 1
ATOM 656 C CA . LEU A 1 85 ? 3.585 6.547 -1.667 1.00 89.19 85 LEU A CA 1
ATOM 657 C C . LEU A 1 85 ? 2.096 6.254 -1.503 1.00 89.19 85 LEU A C 1
ATOM 659 O O . LEU A 1 85 ? 1.642 5.710 -0.491 1.00 89.19 85 LEU A O 1
ATOM 663 N N . GLU A 1 86 ? 1.338 6.599 -2.526 1.00 88.06 86 GLU A N 1
ATOM 664 C CA . GLU A 1 86 ? -0.088 6.352 -2.573 1.00 88.06 86 GLU A CA 1
ATOM 665 C C . GLU A 1 86 ? -0.373 4.871 -2.889 1.00 88.06 86 GLU A C 1
ATOM 667 O O . GLU A 1 86 ? 0.335 4.269 -3.700 1.00 88.06 86 GLU A O 1
ATOM 672 N N . PRO A 1 87 ? -1.447 4.264 -2.346 1.00 88.06 87 PRO A N 1
ATOM 673 C CA . PRO A 1 87 ? -1.869 2.908 -2.702 1.00 88.06 87 PRO A CA 1
ATOM 674 C C . PRO A 1 87 ? -1.948 2.666 -4.216 1.00 88.06 87 PRO A C 1
ATOM 676 O O . PRO A 1 87 ? -1.542 1.616 -4.703 1.00 88.06 87 PRO A O 1
ATOM 679 N N . ARG A 1 88 ? -2.399 3.667 -4.981 1.00 83.31 88 ARG A N 1
ATOM 680 C CA . ARG A 1 88 ? -2.450 3.615 -6.452 1.00 83.31 88 ARG A CA 1
ATOM 681 C C . ARG A 1 88 ? -1.067 3.525 -7.104 1.00 83.31 88 ARG A C 1
ATOM 683 O O . ARG A 1 88 ? -0.896 2.856 -8.115 1.00 83.31 88 ARG A O 1
ATOM 690 N N . GLU A 1 89 ? -0.079 4.204 -6.536 1.00 87.94 89 GLU A N 1
ATOM 691 C CA . GLU A 1 89 ? 1.283 4.202 -7.060 1.00 87.94 89 GLU A CA 1
ATOM 692 C C . GLU A 1 89 ? 1.949 2.869 -6.744 1.00 87.94 89 GLU A C 1
ATOM 694 O O . GLU A 1 89 ? 2.603 2.290 -7.607 1.00 87.94 89 GLU A O 1
ATOM 699 N N . LEU A 1 90 ? 1.698 2.335 -5.544 1.00 89.75 90 LEU A N 1
ATOM 700 C CA . LEU A 1 90 ? 2.081 0.976 -5.181 1.00 89.75 90 LEU A CA 1
ATOM 701 C C . LEU A 1 90 ? 1.468 -0.053 -6.140 1.00 89.75 90 LEU A C 1
ATOM 703 O O . LEU A 1 90 ? 2.166 -0.949 -6.609 1.00 89.75 90 LEU A O 1
ATOM 707 N N . PHE A 1 91 ? 0.186 0.098 -6.468 1.00 87.88 91 PHE A N 1
ATOM 708 C CA . PHE A 1 91 ? -0.497 -0.764 -7.427 1.00 87.88 91 PHE A CA 1
ATOM 709 C C . PHE A 1 91 ? 0.182 -0.751 -8.802 1.00 87.88 91 PHE A C 1
ATOM 711 O O . PHE A 1 91 ? 0.505 -1.808 -9.341 1.00 87.88 91 PHE A O 1
ATOM 718 N N . ILE A 1 92 ? 0.458 0.434 -9.353 1.00 86.31 92 ILE A N 1
ATOM 719 C CA . ILE A 1 92 ? 1.135 0.565 -10.650 1.00 86.31 92 ILE A CA 1
ATOM 720 C C . ILE A 1 92 ? 2.560 0.001 -10.577 1.00 86.31 92 ILE A C 1
ATOM 722 O O . ILE A 1 92 ? 2.966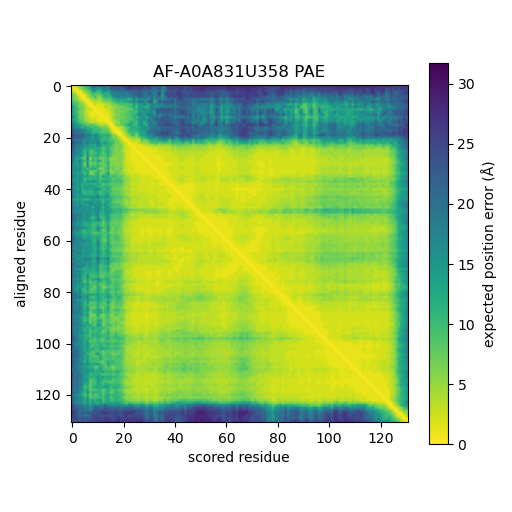 -0.713 -11.494 1.00 86.31 92 ILE A O 1
ATOM 726 N N . LEU A 1 93 ? 3.310 0.264 -9.497 1.00 89.44 93 LEU A N 1
ATOM 727 C CA . LEU A 1 93 ? 4.650 -0.297 -9.288 1.00 89.44 93 LEU A CA 1
ATOM 728 C C . LEU A 1 93 ? 4.639 -1.827 -9.360 1.00 89.44 93 LEU A C 1
ATOM 730 O O . LEU A 1 93 ? 5.498 -2.397 -10.029 1.00 89.44 93 LEU A O 1
ATOM 734 N N . LEU A 1 94 ? 3.657 -2.470 -8.722 1.00 88.56 94 LEU A N 1
ATOM 735 C CA . LEU A 1 94 ? 3.474 -3.923 -8.728 1.00 88.56 94 LEU A CA 1
ATOM 736 C C . LEU A 1 94 ? 3.054 -4.454 -10.103 1.00 88.56 94 LEU A C 1
ATOM 738 O O . LEU A 1 94 ? 3.654 -5.404 -10.602 1.00 88.56 94 LEU A O 1
ATOM 742 N N . LEU A 1 95 ? 2.058 -3.826 -10.735 1.00 86.00 95 LEU A N 1
ATOM 743 C CA . LEU A 1 95 ? 1.540 -4.231 -12.045 1.00 86.00 95 LEU A CA 1
ATOM 744 C C . LEU A 1 95 ? 2.625 -4.188 -13.130 1.00 86.00 95 LEU A C 1
ATOM 746 O O . LEU A 1 95 ? 2.675 -5.043 -14.012 1.00 86.00 95 LEU A O 1
ATOM 750 N N . THR A 1 96 ? 3.491 -3.178 -13.075 1.00 88.00 96 THR A N 1
ATOM 751 C CA . THR A 1 96 ? 4.482 -2.909 -14.125 1.00 88.00 96 THR A CA 1
ATOM 752 C C . THR A 1 96 ? 5.835 -3.577 -13.880 1.00 88.00 96 THR A C 1
ATOM 754 O O . THR A 1 96 ? 6.670 -3.599 -14.783 1.00 88.00 96 THR A O 1
ATOM 757 N N . ARG A 1 97 ? 6.060 -4.137 -12.685 1.00 89.00 97 ARG A N 1
ATOM 758 C CA . ARG A 1 97 ? 7.371 -4.606 -12.213 1.00 89.00 97 ARG A CA 1
ATOM 759 C C . ARG A 1 97 ? 8.088 -5.562 -13.166 1.00 89.00 97 ARG A C 1
ATOM 761 O O . ARG A 1 97 ? 9.268 -5.370 -13.428 1.00 89.00 97 ARG A O 1
ATOM 768 N N . GLU A 1 98 ? 7.370 -6.551 -13.687 1.00 86.75 98 GLU A N 1
ATOM 769 C CA . GLU A 1 98 ? 7.945 -7.627 -14.514 1.00 86.75 98 GLU A CA 1
ATOM 770 C C . GLU A 1 98 ? 8.029 -7.275 -16.005 1.00 86.75 98 GLU A C 1
ATOM 772 O O . GLU A 1 98 ? 8.662 -7.980 -16.784 1.00 86.75 98 GLU A O 1
ATOM 777 N N . ARG A 1 99 ? 7.346 -6.207 -16.432 1.00 89.06 99 ARG A N 1
ATOM 778 C CA . ARG A 1 99 ? 7.167 -5.883 -17.858 1.00 89.06 99 ARG A CA 1
ATOM 779 C C . ARG A 1 99 ? 7.901 -4.627 -18.297 1.00 89.06 99 ARG A C 1
ATOM 781 O O . ARG A 1 99 ? 8.067 -4.423 -19.494 1.00 89.06 99 ARG A O 1
ATOM 788 N N . PHE A 1 100 ? 8.316 -3.792 -17.350 1.00 92.12 100 PHE A N 1
ATOM 789 C CA . PHE A 1 100 ? 8.882 -2.483 -17.635 1.00 92.12 100 PHE A CA 1
ATOM 790 C C . PHE A 1 100 ? 10.143 -2.233 -16.821 1.00 92.12 100 PHE A C 1
ATOM 792 O O . PHE A 1 100 ? 10.237 -2.538 -15.627 1.00 92.12 100 PHE A O 1
ATOM 799 N N . THR A 1 101 ? 11.111 -1.595 -17.465 1.00 93.62 101 THR A N 1
ATOM 800 C CA . THR A 1 101 ? 12.348 -1.174 -16.819 1.00 93.62 101 THR A CA 1
ATOM 801 C C . THR A 1 101 ? 12.076 -0.133 -15.730 1.00 93.62 101 THR A C 1
ATOM 803 O O . THR A 1 101 ? 11.056 0.560 -15.710 1.00 93.62 101 THR A O 1
ATOM 806 N N . VAL A 1 102 ? 13.034 0.032 -14.816 1.00 93.56 102 VAL A N 1
ATOM 807 C CA . VAL A 1 102 ? 12.982 1.072 -13.773 1.00 93.56 102 VAL A CA 1
ATOM 808 C C . VAL A 1 102 ? 12.787 2.470 -14.375 1.00 93.56 102 VAL A C 1
ATOM 810 O O . VAL A 1 102 ? 12.053 3.277 -13.812 1.00 93.56 102 VAL A O 1
ATOM 813 N N . ALA A 1 103 ? 13.433 2.764 -15.508 1.00 92.75 103 ALA A N 1
ATOM 814 C CA . ALA A 1 103 ? 13.348 4.070 -16.158 1.00 92.75 103 ALA A CA 1
ATOM 815 C C . ALA A 1 103 ? 11.947 4.337 -16.732 1.00 92.75 103 ALA A C 1
ATOM 817 O O . ALA A 1 103 ? 11.407 5.429 -16.554 1.00 92.75 103 ALA A O 1
ATOM 818 N N . GLU A 1 104 ? 11.334 3.337 -17.366 1.00 91.38 104 GLU A N 1
ATOM 819 C CA . GLU A 1 104 ? 9.970 3.441 -17.894 1.00 91.38 104 GLU A CA 1
ATOM 820 C C . GLU A 1 104 ? 8.953 3.616 -16.768 1.00 91.38 104 GLU A C 1
ATOM 822 O O . GLU A 1 104 ? 8.138 4.536 -16.823 1.00 91.38 104 GLU A O 1
ATOM 827 N N . ARG A 1 105 ? 9.052 2.812 -15.702 1.00 92.06 105 ARG A N 1
ATOM 828 C CA . ARG A 1 105 ? 8.171 2.928 -14.528 1.00 92.06 105 ARG A CA 1
ATOM 829 C C . ARG A 1 105 ? 8.317 4.275 -13.829 1.00 92.06 105 ARG A C 1
ATOM 831 O O . ARG A 1 105 ? 7.316 4.897 -13.488 1.00 92.06 105 ARG A O 1
ATOM 838 N N . ALA A 1 106 ? 9.548 4.762 -13.670 1.00 91.69 106 ALA A N 1
ATOM 839 C CA . ALA A 1 106 ? 9.823 6.085 -13.114 1.00 91.69 106 ALA A CA 1
ATOM 840 C C . ALA A 1 106 ? 9.151 7.195 -13.936 1.00 91.69 106 ALA A C 1
ATOM 842 O O . ALA A 1 106 ? 8.508 8.075 -13.367 1.00 91.69 106 ALA A O 1
ATOM 843 N N . LYS A 1 107 ? 9.227 7.112 -15.271 1.00 89.06 107 LYS A N 1
ATOM 844 C CA . LYS A 1 107 ? 8.550 8.047 -16.177 1.00 89.06 107 LYS A CA 1
ATOM 845 C C . LYS A 1 107 ? 7.025 7.954 -16.069 1.00 89.06 107 LYS A C 1
ATOM 847 O O . LYS A 1 107 ? 6.380 8.992 -15.977 1.00 89.06 107 LYS A O 1
ATOM 852 N N . MET A 1 108 ? 6.455 6.746 -16.052 1.00 86.69 108 MET A N 1
ATOM 853 C CA . MET A 1 108 ? 5.003 6.527 -15.926 1.00 86.69 108 MET A CA 1
ATOM 854 C C . MET A 1 108 ? 4.439 7.091 -14.619 1.00 86.69 108 MET A C 1
ATOM 856 O O . MET A 1 108 ? 3.338 7.631 -14.605 1.00 86.69 108 MET A O 1
ATOM 860 N N . LEU A 1 109 ? 5.198 6.969 -13.530 1.00 86.00 109 LEU A N 1
ATOM 861 C CA . LEU A 1 109 ? 4.788 7.376 -12.186 1.00 86.00 109 LEU A CA 1
ATOM 862 C C . LEU A 1 109 ? 5.197 8.807 -11.817 1.00 86.00 109 LEU A C 1
ATOM 864 O O . LEU A 1 109 ? 4.856 9.267 -10.732 1.00 86.00 109 LEU A O 1
ATOM 868 N N . GLY A 1 110 ? 5.965 9.500 -12.663 1.00 87.75 110 GLY A N 1
ATOM 869 C CA . GLY A 1 110 ? 6.544 10.802 -12.313 1.00 87.75 110 GLY A CA 1
ATOM 870 C C . GLY A 1 110 ? 7.508 10.736 -11.119 1.00 87.75 110 GLY A C 1
ATOM 871 O O . GLY A 1 110 ? 7.631 11.695 -10.363 1.00 87.75 110 GLY A O 1
ATOM 872 N N . MET A 1 111 ? 8.180 9.599 -10.922 1.00 91.06 111 MET A N 1
ATOM 873 C CA . MET A 1 111 ? 9.063 9.339 -9.783 1.00 91.06 111 MET A CA 1
ATOM 874 C C . MET A 1 111 ? 10.537 9.380 -10.169 1.00 91.06 111 MET A C 1
ATOM 876 O O . MET A 1 111 ? 10.921 9.158 -11.314 1.00 91.06 111 MET A O 1
ATOM 880 N N . ASN A 1 112 ? 11.404 9.573 -9.175 1.00 93.94 112 ASN A N 1
ATOM 881 C CA . ASN A 1 112 ? 12.833 9.348 -9.358 1.00 93.94 112 ASN A CA 1
ATOM 882 C C . ASN A 1 112 ? 13.112 7.834 -9.541 1.00 93.94 112 ASN A C 1
ATOM 884 O O . ASN A 1 112 ? 12.624 7.037 -8.735 1.00 93.94 112 ASN A O 1
ATOM 888 N N . PRO A 1 113 ? 13.946 7.407 -10.513 1.00 94.06 113 PRO A N 1
ATOM 889 C CA . PRO A 1 113 ? 14.351 6.004 -10.672 1.00 94.06 113 PRO A CA 1
ATOM 890 C C . PRO A 1 113 ? 14.901 5.351 -9.395 1.00 94.06 113 PRO A C 1
ATOM 892 O O . PRO A 1 113 ? 14.704 4.159 -9.167 1.00 94.06 113 PRO A O 1
ATOM 895 N N . LYS A 1 114 ? 15.565 6.125 -8.526 1.00 94.75 114 LYS A N 1
ATOM 896 C CA . LYS A 1 114 ? 16.027 5.657 -7.213 1.00 94.75 114 LYS A CA 1
ATOM 897 C C . LYS A 1 114 ? 14.857 5.256 -6.310 1.00 94.75 114 LYS A C 1
ATOM 899 O O . LYS A 1 114 ? 14.951 4.234 -5.642 1.00 94.75 114 LYS A O 1
ATOM 904 N N . THR A 1 115 ? 13.760 6.016 -6.316 1.00 92.00 115 THR A N 1
ATOM 905 C CA . THR A 1 115 ? 12.540 5.697 -5.559 1.00 92.00 115 THR A CA 1
ATOM 906 C C . THR A 1 115 ? 11.958 4.362 -6.008 1.00 92.00 115 THR A C 1
ATOM 908 O O . THR A 1 115 ? 11.668 3.521 -5.163 1.00 92.00 115 THR A O 1
ATOM 911 N N . VAL A 1 116 ? 11.873 4.130 -7.322 1.00 93.38 116 VAL A N 1
ATOM 912 C CA . VAL A 1 116 ? 11.390 2.859 -7.888 1.00 93.38 116 VAL A CA 1
ATOM 913 C C . VAL A 1 116 ? 12.253 1.681 -7.415 1.00 93.38 116 VAL A C 1
ATOM 915 O O . VAL A 1 116 ? 11.710 0.718 -6.886 1.00 93.38 116 VAL A O 1
ATOM 918 N N . ARG A 1 117 ? 13.591 1.783 -7.489 1.00 93.31 117 ARG A N 1
ATOM 919 C CA . ARG A 1 117 ? 14.499 0.721 -6.999 1.00 93.31 117 ARG A CA 1
ATOM 920 C C . ARG A 1 117 ? 14.349 0.447 -5.504 1.00 93.31 117 ARG A C 1
ATOM 922 O O . ARG A 1 117 ? 14.352 -0.708 -5.093 1.00 93.31 117 ARG A O 1
ATOM 929 N N . THR A 1 118 ? 14.221 1.497 -4.691 1.00 91.75 118 THR A N 1
ATOM 930 C CA . THR A 1 118 ? 13.991 1.354 -3.246 1.00 91.75 118 THR A CA 1
ATOM 931 C C . THR A 1 118 ? 12.707 0.574 -2.972 1.00 91.75 118 THR A C 1
ATOM 933 O O . THR A 1 118 ? 12.680 -0.264 -2.073 1.00 91.75 118 THR A O 1
ATOM 936 N N . TRP A 1 119 ? 11.646 0.832 -3.738 1.00 91.62 119 TRP A N 1
ATOM 937 C CA . TRP A 1 119 ? 10.392 0.098 -3.605 1.00 91.62 119 TRP A CA 1
ATOM 938 C C . TRP A 1 119 ? 10.491 -1.338 -4.113 1.00 91.62 119 TRP A C 1
ATOM 940 O O . TRP A 1 119 ? 10.005 -2.230 -3.427 1.00 91.62 119 TRP A O 1
ATOM 950 N N . ASP A 1 120 ? 11.174 -1.590 -5.230 1.00 90.00 120 ASP A N 1
ATOM 951 C CA . ASP A 1 120 ? 11.421 -2.958 -5.699 1.00 90.00 120 ASP A CA 1
ATOM 952 C C . ASP A 1 120 ? 12.156 -3.792 -4.642 1.00 90.00 120 ASP A C 1
ATOM 954 O O . ASP A 1 120 ? 11.756 -4.923 -4.371 1.00 90.00 120 ASP A O 1
ATOM 958 N N . ALA A 1 121 ? 13.179 -3.225 -3.992 1.00 87.69 121 ALA A N 1
ATOM 959 C CA . ALA A 1 121 ? 13.889 -3.888 -2.898 1.00 87.69 121 ALA A CA 1
ATOM 960 C C . ALA A 1 121 ? 12.940 -4.204 -1.727 1.00 87.69 121 ALA A C 1
ATOM 962 O O . ALA A 1 121 ? 12.776 -5.365 -1.359 1.00 87.69 121 ALA A O 1
ATOM 963 N N . LYS A 1 122 ? 12.200 -3.200 -1.228 1.00 84.88 122 LYS A N 1
ATOM 964 C CA . LYS A 1 122 ? 11.210 -3.378 -0.145 1.00 84.88 122 LYS A CA 1
ATOM 965 C C . LYS A 1 122 ? 10.168 -4.460 -0.444 1.00 84.88 122 LYS A C 1
ATOM 967 O O . LYS A 1 122 ? 9.742 -5.164 0.467 1.00 84.88 122 LYS A O 1
ATOM 972 N N . LEU A 1 123 ? 9.737 -4.562 -1.701 1.00 83.19 123 LEU A N 1
ATOM 973 C CA . LEU A 1 123 ? 8.740 -5.530 -2.158 1.00 83.19 123 LEU A CA 1
ATOM 974 C C . LEU A 1 123 ? 9.323 -6.927 -2.407 1.00 83.19 123 LEU A C 1
ATOM 976 O O . LEU A 1 123 ? 8.562 -7.884 -2.488 1.00 83.19 123 LEU A O 1
ATOM 980 N N . THR A 1 124 ? 10.641 -7.053 -2.564 1.00 78.50 124 THR A N 1
ATOM 981 C CA . THR A 1 124 ? 11.333 -8.348 -2.703 1.00 78.50 124 THR A CA 1
ATOM 982 C C . THR A 1 124 ? 11.656 -8.944 -1.340 1.00 78.50 124 THR A C 1
ATOM 984 O O . THR A 1 124 ? 11.442 -10.132 -1.123 1.00 78.50 124 THR A O 1
ATOM 987 N N . ASP A 1 125 ? 12.081 -8.106 -0.396 1.00 64.44 125 ASP A N 1
ATOM 988 C CA . ASP A 1 125 ? 12.602 -8.535 0.906 1.00 64.44 125 ASP A CA 1
ATOM 989 C C . ASP A 1 125 ? 11.501 -8.852 1.942 1.00 64.44 125 ASP A C 1
ATOM 991 O O . ASP A 1 125 ? 11.755 -8.910 3.142 1.00 64.44 125 ASP A O 1
ATOM 995 N N . GLY A 1 126 ? 10.249 -9.040 1.511 1.00 55.22 126 GLY A N 1
ATOM 996 C CA . GLY A 1 126 ? 9.143 -9.406 2.404 1.00 55.22 126 GLY A CA 1
ATOM 997 C C . GLY A 1 126 ? 8.625 -8.278 3.306 1.00 55.22 126 GLY A C 1
ATOM 998 O O . GLY A 1 126 ? 7.816 -8.545 4.190 1.00 55.22 126 GLY A O 1
ATOM 999 N N . GLY A 1 127 ? 9.037 -7.024 3.075 1.00 43.09 127 GLY A N 1
ATOM 1000 C CA . GLY A 1 127 ? 8.306 -5.829 3.502 1.00 43.09 127 GLY A CA 1
ATOM 1001 C C . GLY A 1 127 ? 7.862 -5.777 4.968 1.00 43.09 127 GLY A C 1
ATOM 1002 O O . GLY A 1 127 ? 6.739 -5.368 5.244 1.00 43.09 127 GLY A O 1
ATOM 1003 N N . CYS A 1 128 ? 8.722 -6.149 5.911 1.00 31.50 128 CYS A N 1
ATOM 1004 C CA . CYS A 1 128 ? 8.543 -5.773 7.309 1.00 31.50 128 CYS A CA 1
ATOM 1005 C C . CYS A 1 128 ? 9.809 -5.034 7.760 1.00 31.50 128 CYS A C 1
ATOM 1007 O O . CYS A 1 128 ? 10.808 -5.684 8.069 1.00 31.50 128 CYS A O 1
ATOM 1009 N N . PRO A 1 129 ? 9.845 -3.685 7.759 1.00 36.06 129 PRO A N 1
ATOM 1010 C CA . PRO A 1 129 ? 10.813 -3.006 8.602 1.00 36.06 129 PRO A CA 1
ATOM 1011 C C . PRO A 1 129 ? 10.480 -3.403 10.042 1.00 36.06 129 PRO A C 1
ATOM 1013 O O . PRO A 1 129 ? 9.350 -3.212 10.494 1.00 36.06 129 PRO A O 1
ATOM 1016 N N . ASN A 1 130 ? 11.447 -4.037 10.707 1.00 30.12 130 ASN A N 1
ATOM 1017 C CA . ASN A 1 130 ? 11.357 -4.382 12.119 1.00 30.12 130 ASN A CA 1
ATOM 1018 C C . ASN A 1 130 ? 10.853 -3.178 12.929 1.00 30.12 130 ASN A C 1
ATOM 1020 O O . ASN A 1 130 ? 11.260 -2.044 12.671 1.00 30.12 130 ASN A O 1
ATOM 1024 N N . VAL A 1 131 ? 9.946 -3.508 13.850 1.00 35.91 131 VAL A N 1
ATOM 1025 C CA . VAL A 1 131 ? 9.336 -2.702 14.920 1.00 35.91 131 VAL A CA 1
ATOM 1026 C C . VAL A 1 131 ? 10.188 -1.520 15.380 1.00 35.91 131 VAL A C 1
ATOM 1028 O O . VAL A 1 131 ? 11.384 -1.741 15.671 1.00 35.91 131 VAL A O 1
#

Radius of gyration: 15.42 Å; Cα contacts (8 Å, |Δi|>4): 133; chains: 1; bounding box: 36×28×42 Å

Nearest PDB structures (foldseek):
  1l3l-assembly2_C  TM=6.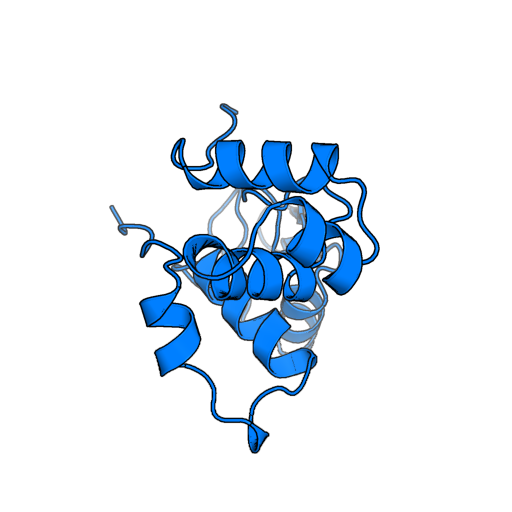777E-01  e=1.203E+00  Agrobacterium tumefaciens
  1zn2-assembly1_A  TM=7.393E-01  e=2.194E+00  Pseudomonas fluorescens
  1p4w-assembly1_A  TM=4.239E-01  e=1.278E+00  Erwinia amylovora